Protein AF-A0A6V8KQF5-F1 (afdb_monomer_lite)

Radius of gyration: 14.36 Å; chains: 1; bounding box: 33×30×40 Å

InterPro domains:
  IPR027417 P-loop containing nucleoside triphosphate hydrolase [SSF52540] (6-72)
  IPR029493 ATP-dependent RecD2 DNA helicase-like, helix-hairpin-helix domain [PF14490] (2-56)

Secondary structure (DSSP, 8-state):
---S-HHHHHHHHH---HHHHHHHHHHTT--TT-HHHHHHHHHHHHHHHHHTT-S-EEHHHHHHHHHHHHT--HHHHHHHHHHHHHTTSEEEEEEEPTTSTT-EEEEEEEPP-

Foldseek 3Di:
DQPDQQLVCCCPPVVDALVVSVVVCVVVPNDLLHLSNLLSLLQNLLVVCVVVVDQWDFPVVSLVSSCVVSVHDSVSSVVSVVVCCVVLQKPWDFDDDPVDVPDTTTTIHGDDD

Structure (mmCIF, N/CA/C/O backbone):
data_AF-A0A6V8KQF5-F1
#
_entry.id   AF-A0A6V8KQF5-F1
#
loop_
_atom_site.group_PDB
_atom_site.id
_atom_site.type_symbol
_atom_site.label_atom_id
_atom_site.label_alt_id
_atom_site.label_comp_id
_atom_site.label_asym_id
_atom_site.label_entity_id
_atom_site.label_seq_id
_atom_site.pdbx_PDB_ins_code
_atom_site.Cartn_x
_atom_site.Cartn_y
_atom_site.Cartn_z
_atom_site.occupancy
_atom_site.B_iso_or_equiv
_atom_site.auth_seq_id
_atom_site.auth_comp_id
_atom_site.auth_asym_id
_atom_site.auth_atom_id
_atom_site.pdbx_PDB_model_num
ATOM 1 N N . MET A 1 1 ? -17.220 20.086 3.593 1.00 40.09 1 MET A N 1
ATOM 2 C CA . MET A 1 1 ? -17.477 18.730 3.067 1.00 40.09 1 MET A CA 1
ATOM 3 C C . MET A 1 1 ? -16.205 17.924 3.337 1.00 40.09 1 MET A C 1
ATOM 5 O O . MET A 1 1 ? -15.285 18.007 2.550 1.00 40.09 1 MET A O 1
ATOM 9 N N . VAL A 1 2 ? -16.054 17.334 4.533 1.00 40.38 2 VAL A N 1
ATOM 10 C CA . VAL A 1 2 ? -14.748 16.854 5.071 1.00 40.38 2 VAL A CA 1
ATOM 11 C C . VAL A 1 2 ? -14.913 15.479 5.748 1.00 40.38 2 VAL A C 1
ATOM 13 O O . VAL A 1 2 ? -14.432 15.252 6.849 1.00 40.38 2 VAL A O 1
ATOM 16 N N . ARG A 1 3 ? -15.743 14.590 5.184 1.00 47.38 3 ARG A N 1
ATOM 17 C CA . ARG A 1 3 ? -16.246 13.411 5.924 1.00 47.38 3 ARG A CA 1
ATOM 18 C C . ARG A 1 3 ? -15.998 12.037 5.306 1.00 47.38 3 ARG A C 1
ATOM 20 O O . ARG A 1 3 ? -16.321 11.064 5.971 1.00 47.38 3 ARG A O 1
ATOM 27 N N . ASN A 1 4 ? -15.419 11.926 4.112 1.00 54.94 4 ASN A N 1
ATOM 28 C CA . ASN A 1 4 ? -15.401 10.631 3.418 1.00 54.94 4 ASN A CA 1
ATOM 29 C C . ASN A 1 4 ? -14.047 9.912 3.383 1.00 54.94 4 ASN A C 1
ATOM 31 O O . ASN A 1 4 ? -14.020 8.754 2.983 1.00 54.94 4 ASN A O 1
ATOM 35 N N . GLU A 1 5 ? -12.950 10.532 3.830 1.00 63.12 5 GLU A N 1
ATOM 36 C CA . GLU A 1 5 ? -11.614 9.929 3.701 1.00 63.12 5 GLU A CA 1
ATOM 37 C C . GLU A 1 5 ? -10.752 10.166 4.960 1.00 63.12 5 GLU A C 1
ATOM 39 O O . GLU A 1 5 ? -9.901 11.056 4.980 1.00 63.12 5 GLU A O 1
ATOM 44 N N . PRO A 1 6 ? -10.969 9.400 6.046 1.00 66.56 6 PRO A N 1
ATOM 45 C CA . PRO A 1 6 ? -10.275 9.599 7.324 1.00 66.56 6 PRO A CA 1
ATOM 46 C C . PRO A 1 6 ? -8.748 9.471 7.212 1.00 66.56 6 PRO A C 1
ATOM 48 O O . PRO A 1 6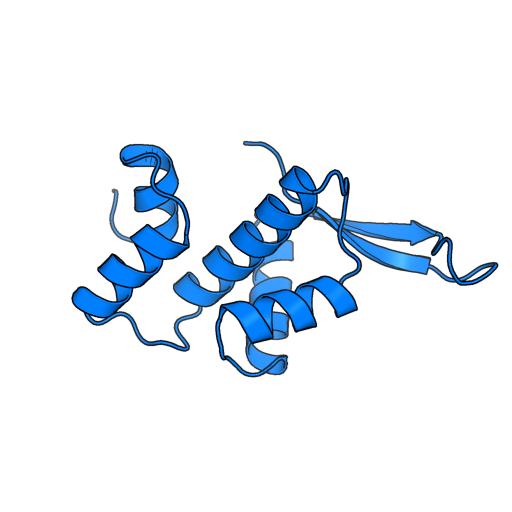 ? -8.026 10.192 7.894 1.00 66.56 6 PRO A O 1
ATOM 51 N N . TYR A 1 7 ? -8.256 8.617 6.311 1.00 69.31 7 TYR A N 1
ATOM 52 C CA . TYR A 1 7 ? -6.824 8.438 6.058 1.00 69.31 7 TYR A CA 1
ATOM 53 C C . TYR A 1 7 ? -6.188 9.630 5.328 1.00 69.31 7 TYR A C 1
ATOM 55 O O . TYR A 1 7 ? -5.127 10.101 5.731 1.00 69.31 7 TYR A O 1
ATOM 63 N N . ARG A 1 8 ? -6.863 10.173 4.306 1.00 67.31 8 ARG A N 1
ATOM 64 C CA . ARG A 1 8 ? -6.447 11.412 3.625 1.00 67.31 8 ARG A CA 1
ATOM 65 C C . ARG A 1 8 ? -6.454 12.593 4.576 1.00 67.31 8 ARG A C 1
ATOM 67 O O . ARG A 1 8 ? -5.498 13.354 4.620 1.00 67.31 8 ARG A O 1
ATOM 74 N N . LEU A 1 9 ? -7.497 12.700 5.396 1.00 65.06 9 LEU A N 1
ATOM 75 C CA . LEU A 1 9 ? -7.602 13.767 6.381 1.00 65.06 9 LEU A CA 1
ATOM 76 C C . LEU A 1 9 ? -6.473 13.709 7.417 1.00 65.06 9 LEU A C 1
ATOM 78 O O . LEU A 1 9 ? -5.916 14.741 7.777 1.00 65.06 9 LEU A O 1
ATOM 82 N N . ALA A 1 10 ? -6.133 12.510 7.889 1.00 65.38 10 ALA A N 1
ATOM 83 C CA . ALA A 1 10 ? -5.042 12.307 8.832 1.00 65.38 10 ALA A CA 1
ATOM 84 C C . ALA A 1 10 ? -3.689 12.757 8.247 1.00 65.38 10 ALA A C 1
ATOM 86 O O . ALA A 1 10 ? -2.927 13.445 8.930 1.00 65.38 10 ALA A O 1
ATOM 87 N N . SER A 1 11 ? -3.433 12.442 6.975 1.00 63.16 11 SER A N 1
ATOM 88 C CA . SER A 1 11 ? -2.238 12.898 6.261 1.00 63.16 11 SER A CA 1
ATOM 89 C C . SER A 1 11 ? -2.241 14.420 6.052 1.00 63.16 11 SER A C 1
ATOM 91 O O . SER A 1 11 ? -1.329 15.106 6.508 1.00 63.16 11 SER A O 1
ATOM 93 N N . ASP A 1 12 ? -3.295 14.964 5.437 1.00 61.03 12 ASP A N 1
ATOM 94 C CA . ASP A 1 12 ? -3.344 16.358 4.971 1.00 61.03 12 ASP A CA 1
ATOM 95 C C . ASP A 1 12 ? -3.488 17.374 6.119 1.00 61.03 12 ASP A C 1
ATOM 97 O O . ASP A 1 12 ? -2.957 18.482 6.046 1.00 61.03 12 ASP A O 1
ATOM 101 N N . VAL A 1 13 ? -4.221 17.029 7.185 1.00 56.88 13 VAL A N 1
ATOM 102 C CA . VAL A 1 13 ? -4.557 17.970 8.273 1.00 56.88 13 VAL A CA 1
ATOM 103 C C . VAL A 1 13 ? -3.617 17.834 9.464 1.00 56.88 13 VAL A C 1
ATOM 105 O O . VAL A 1 13 ? -3.312 18.828 10.124 1.00 56.88 13 VAL A O 1
ATOM 108 N N . TRP A 1 14 ? -3.185 16.614 9.780 1.00 54.94 14 TRP A N 1
ATOM 109 C CA . TRP A 1 14 ? -2.432 16.326 11.003 1.00 54.94 14 TRP A CA 1
ATOM 110 C C . TRP A 1 14 ? -0.979 15.924 10.743 1.00 54.94 14 TRP A C 1
ATOM 112 O O . TRP A 1 14 ? -0.219 15.810 11.703 1.00 54.94 14 TRP A O 1
ATOM 122 N N . GLY A 1 15 ? -0.575 15.736 9.479 1.00 62.69 15 GLY A N 1
ATOM 123 C CA . GLY A 1 15 ? 0.787 15.326 9.126 1.00 62.69 15 GLY A CA 1
ATOM 124 C C . GLY A 1 15 ? 1.181 13.982 9.741 1.00 62.69 15 GLY A C 1
ATOM 125 O O . GLY A 1 15 ? 2.363 13.713 9.943 1.00 62.69 15 GLY A O 1
ATOM 126 N N . ILE A 1 16 ? 0.196 13.157 10.109 1.00 69.81 16 ILE A N 1
ATOM 127 C CA . ILE A 1 16 ? 0.435 11.855 10.723 1.00 69.81 16 ILE A CA 1
ATOM 128 C C . ILE A 1 16 ? 0.437 10.775 9.646 1.00 69.81 16 ILE A C 1
ATOM 130 O O . ILE A 1 16 ? -0.500 10.649 8.860 1.00 69.81 16 ILE A O 1
ATOM 134 N N . GLY A 1 17 ? 1.503 9.976 9.636 1.00 74.62 17 GLY A N 1
ATOM 135 C CA . GLY A 1 17 ? 1.647 8.858 8.710 1.00 74.62 17 GLY A CA 1
ATOM 136 C C . GLY A 1 17 ? 0.571 7.785 8.900 1.00 74.62 17 GLY A C 1
ATOM 137 O O . GLY A 1 17 ? -0.104 7.713 9.934 1.00 74.62 17 GLY A O 1
ATOM 138 N N . PHE A 1 18 ? 0.458 6.907 7.903 1.00 83.56 18 PHE A N 1
ATOM 139 C CA . PHE A 1 18 ? -0.543 5.839 7.835 1.00 83.56 18 PHE A CA 1
ATOM 140 C C . PHE A 1 18 ? -0.683 5.040 9.131 1.00 83.56 18 PHE A C 1
ATOM 142 O O . PHE A 1 18 ? -1.799 4.834 9.579 1.00 83.56 18 PHE A O 1
ATOM 149 N N . LYS A 1 19 ? 0.417 4.644 9.784 1.00 82.56 19 LYS A N 1
ATOM 150 C CA . LYS A 1 19 ? 0.378 3.850 11.030 1.00 82.56 19 LYS A CA 1
ATOM 151 C C . LYS A 1 19 ? -0.427 4.529 12.146 1.00 82.56 19 LYS A C 1
ATOM 153 O O . LYS A 1 19 ? -1.229 3.888 12.830 1.00 82.56 19 LYS A O 1
ATOM 158 N N . THR A 1 20 ? -0.251 5.837 12.314 1.00 82.94 20 THR A N 1
ATOM 159 C CA . THR A 1 20 ? -0.995 6.618 13.309 1.00 82.94 20 THR A CA 1
ATOM 160 C C . THR A 1 20 ? -2.448 6.796 12.876 1.00 82.94 20 THR A C 1
ATOM 162 O O . THR A 1 20 ? -3.353 6.621 13.690 1.00 82.94 20 THR A O 1
ATOM 165 N N . ALA A 1 21 ? -2.685 7.086 11.591 1.00 83.25 21 ALA A N 1
ATOM 166 C CA . ALA A 1 21 ? -4.031 7.181 11.030 1.00 83.25 21 ALA A CA 1
ATOM 167 C C . ALA A 1 21 ? -4.809 5.861 11.175 1.00 83.25 21 ALA A C 1
ATOM 169 O O . ALA A 1 21 ? -5.972 5.884 11.566 1.00 83.25 21 ALA A O 1
ATOM 170 N N . ASP A 1 22 ? -4.158 4.720 10.940 1.00 85.00 22 ASP A N 1
ATOM 171 C CA . ASP A 1 22 ? -4.735 3.379 11.049 1.00 85.00 22 ASP A CA 1
ATOM 172 C C . ASP A 1 22 ? -5.096 3.044 12.495 1.00 85.00 22 ASP A C 1
ATOM 174 O O . ASP A 1 22 ? -6.179 2.533 12.763 1.00 85.00 22 ASP A O 1
ATOM 178 N N . THR A 1 23 ? -4.245 3.426 13.449 1.00 84.81 23 THR A N 1
ATOM 179 C CA . THR A 1 23 ? -4.544 3.271 14.881 1.00 84.81 23 THR A CA 1
ATOM 180 C C . THR A 1 23 ? -5.815 4.037 15.269 1.00 84.81 23 THR A C 1
ATOM 182 O O . THR A 1 23 ? -6.678 3.513 15.973 1.00 84.81 23 THR A O 1
ATOM 185 N N . ILE A 1 24 ? -5.964 5.274 14.782 1.00 82.62 24 ILE A N 1
ATOM 186 C CA . ILE A 1 24 ? -7.152 6.100 15.039 1.00 82.62 24 ILE A CA 1
ATOM 187 C C . ILE A 1 24 ? -8.375 5.521 14.320 1.00 82.62 24 ILE A C 1
ATOM 189 O O . ILE A 1 24 ? -9.440 5.421 14.922 1.00 82.62 24 ILE A O 1
ATOM 193 N N . ALA A 1 25 ? -8.220 5.103 13.062 1.00 83.06 25 ALA A N 1
ATOM 194 C CA . ALA A 1 25 ? -9.258 4.478 12.249 1.00 83.06 25 ALA A CA 1
ATOM 195 C C . ALA A 1 25 ? -9.837 3.225 12.923 1.00 83.06 25 ALA A C 1
ATOM 197 O O . ALA A 1 25 ? -11.056 3.090 13.046 1.00 83.06 25 ALA A O 1
ATOM 198 N N . GLN A 1 26 ? -8.972 2.348 13.431 1.00 83.19 26 GLN A N 1
ATOM 199 C CA . GLN A 1 26 ? -9.379 1.171 14.194 1.00 83.19 26 GLN A CA 1
ATOM 200 C C . GLN A 1 26 ? -10.107 1.564 15.488 1.00 83.19 26 GLN A C 1
ATOM 202 O O . GLN A 1 26 ? -11.156 1.001 15.798 1.00 83.19 26 GLN A O 1
ATOM 207 N N . ALA A 1 27 ? -9.612 2.575 16.213 1.00 83.31 27 ALA A N 1
ATOM 208 C CA . ALA A 1 27 ? -10.239 3.056 17.447 1.00 83.31 27 ALA A CA 1
ATOM 209 C C . ALA A 1 27 ? -11.644 3.650 17.227 1.00 83.31 27 ALA A C 1
ATOM 211 O O . ALA A 1 27 ? -12.484 3.579 18.124 1.00 83.31 27 ALA A O 1
ATOM 212 N N . VAL A 1 28 ? -11.921 4.206 16.042 1.00 83.50 28 VAL A N 1
ATOM 213 C CA . VAL A 1 28 ? -13.255 4.709 15.664 1.00 83.50 28 VAL A CA 1
ATOM 214 C C . VAL A 1 28 ? -14.134 3.656 14.974 1.00 83.50 28 VAL A C 1
ATOM 216 O O . VAL A 1 28 ? -15.254 3.970 14.575 1.00 83.50 28 VAL A O 1
ATOM 219 N N . GLY A 1 29 ? -13.664 2.408 14.863 1.00 83.88 29 GLY A N 1
ATOM 220 C CA . GLY A 1 29 ? -14.441 1.270 14.366 1.00 83.88 29 GLY A CA 1
ATOM 221 C C . GLY A 1 29 ? -14.412 1.064 12.850 1.00 83.88 29 GLY A C 1
ATOM 222 O O . GLY A 1 29 ? -15.330 0.446 12.313 1.00 83.88 29 GLY A O 1
ATOM 223 N N . ILE A 1 30 ? -13.396 1.572 12.141 1.00 84.25 30 ILE A N 1
ATOM 224 C CA . ILE A 1 30 ? -13.231 1.293 10.707 1.00 84.25 30 ILE A CA 1
ATOM 225 C C . ILE A 1 30 ? -12.868 -0.190 10.512 1.00 84.25 30 ILE A C 1
ATOM 227 O O . ILE A 1 30 ? -11.931 -0.671 11.156 1.00 84.25 30 ILE A O 1
ATOM 231 N N . PRO A 1 31 ? -13.580 -0.922 9.631 1.00 86.94 31 PRO A N 1
ATOM 232 C CA . PRO A 1 31 ? -13.280 -2.321 9.351 1.00 86.94 31 PRO A CA 1
ATOM 233 C C . PRO A 1 31 ? -11.862 -2.516 8.819 1.00 86.94 31 PRO A C 1
ATOM 235 O O . PRO A 1 31 ? -11.358 -1.721 8.024 1.00 86.94 31 PRO A O 1
ATOM 238 N N . HIS A 1 32 ? -11.236 -3.619 9.218 1.00 84.12 32 HIS A N 1
ATOM 239 C CA . HIS A 1 32 ? -9.877 -3.965 8.807 1.00 84.12 32 HIS A CA 1
ATOM 240 C C . HIS A 1 32 ? -9.741 -4.177 7.287 1.00 84.12 32 HIS A C 1
ATOM 242 O O . HIS A 1 32 ? -8.703 -3.882 6.695 1.00 84.12 32 HIS A O 1
ATOM 248 N N . ASP A 1 33 ? -10.803 -4.669 6.658 1.00 86.12 33 ASP A N 1
ATOM 249 C CA . ASP A 1 33 ? -10.953 -4.906 5.223 1.00 86.12 33 ASP A CA 1
ATOM 250 C C . ASP A 1 33 ? -11.593 -3.717 4.485 1.00 86.12 33 ASP A C 1
ATOM 252 O O . ASP A 1 33 ? -11.955 -3.832 3.314 1.00 86.12 33 ASP A O 1
ATOM 256 N N . SER A 1 34 ? -11.723 -2.559 5.148 1.00 88.19 34 SER A N 1
ATOM 257 C CA . SER A 1 34 ? -12.288 -1.359 4.537 1.00 88.19 34 SER A CA 1
ATOM 258 C C . SER A 1 34 ? -11.477 -0.944 3.300 1.00 88.19 34 SER A C 1
ATOM 260 O O . SER A 1 34 ? -10.263 -0.733 3.412 1.00 88.19 34 SER A O 1
ATOM 262 N N . PRO A 1 35 ? -12.123 -0.716 2.140 1.00 85.81 35 PRO A N 1
ATOM 263 C CA . PRO A 1 35 ? -11.440 -0.243 0.937 1.00 85.81 35 PRO A CA 1
ATOM 264 C C . PRO A 1 35 ? -10.644 1.044 1.177 1.00 85.81 35 PRO A C 1
ATOM 266 O O . PRO A 1 35 ? -9.545 1.208 0.663 1.00 85.81 35 PRO A O 1
ATOM 269 N N . GLN A 1 36 ? -11.149 1.942 2.027 1.00 84.00 36 GLN A N 1
ATOM 270 C CA . GLN A 1 36 ? -10.477 3.202 2.367 1.00 84.00 36 GLN A CA 1
ATOM 271 C C . GLN A 1 36 ? -9.141 2.968 3.084 1.00 84.00 36 GLN A C 1
ATOM 273 O O . GLN A 1 36 ? -8.160 3.652 2.796 1.00 84.00 36 GLN A O 1
ATOM 278 N N . ARG A 1 37 ? -9.096 1.979 3.986 1.00 88.00 37 ARG A N 1
ATOM 279 C CA . ARG A 1 37 ? -7.872 1.565 4.680 1.00 88.00 37 ARG A CA 1
ATOM 280 C C . ARG A 1 37 ? -6.869 0.980 3.704 1.00 88.00 37 ARG A C 1
ATOM 282 O O . ARG A 1 37 ? -5.691 1.316 3.751 1.00 88.00 37 ARG A O 1
ATOM 289 N N . VAL A 1 38 ? -7.345 0.125 2.806 1.00 90.19 38 VAL A N 1
ATOM 290 C CA . VAL A 1 38 ? -6.487 -0.581 1.853 1.00 90.19 38 VAL A CA 1
ATOM 291 C C . VAL A 1 38 ? -5.878 0.387 0.853 1.00 90.19 38 VAL A C 1
ATOM 293 O O . VAL A 1 38 ? -4.677 0.339 0.610 1.00 90.19 38 VAL A O 1
ATOM 296 N N . ARG A 1 39 ? -6.676 1.328 0.343 1.00 87.00 39 ARG A N 1
ATOM 297 C CA . ARG A 1 39 ? -6.198 2.398 -0.537 1.00 87.00 39 ARG A CA 1
ATOM 298 C C . ARG A 1 39 ? -5.109 3.241 0.138 1.00 87.00 39 ARG A C 1
ATOM 300 O O . ARG A 1 39 ? -4.053 3.462 -0.450 1.00 87.00 39 ARG A O 1
ATOM 307 N N . ALA A 1 40 ? -5.327 3.635 1.392 1.00 85.50 40 ALA A N 1
ATOM 308 C CA . ALA A 1 40 ? -4.333 4.370 2.170 1.00 85.50 40 ALA A CA 1
ATOM 309 C C . ALA A 1 40 ? -3.066 3.547 2.453 1.00 85.50 40 ALA A C 1
ATOM 311 O O . ALA A 1 40 ? -1.964 4.088 2.426 1.00 85.50 40 ALA A O 1
ATOM 312 N N . GLY A 1 41 ? -3.207 2.238 2.673 1.00 88.69 41 GLY A N 1
ATOM 313 C CA . GLY A 1 41 ? -2.077 1.325 2.827 1.00 88.69 41 GLY A CA 1
ATOM 314 C C . GLY A 1 41 ? -1.243 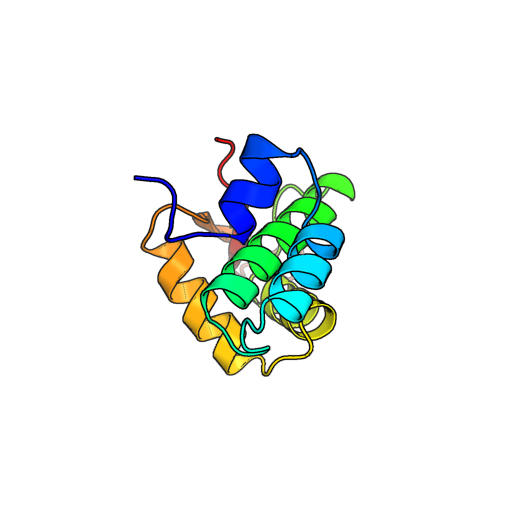1.201 1.558 1.00 88.69 41 GLY A C 1
ATOM 315 O O . GLY A 1 41 ? -0.028 1.294 1.632 1.00 88.69 41 GLY A O 1
ATOM 316 N N . ILE A 1 42 ? -1.878 1.085 0.387 1.00 88.69 42 ILE A N 1
ATOM 317 C CA . ILE A 1 42 ? -1.186 1.052 -0.913 1.00 88.69 42 ILE A CA 1
ATOM 318 C C . ILE A 1 42 ? -0.352 2.326 -1.115 1.00 88.69 42 ILE A C 1
ATOM 320 O O . ILE A 1 42 ? 0.820 2.259 -1.485 1.00 88.69 42 ILE A O 1
ATOM 324 N N . GLN A 1 43 ? -0.937 3.494 -0.838 1.00 85.56 43 GLN A N 1
ATOM 325 C CA . GLN A 1 43 ? -0.225 4.773 -0.916 1.00 85.56 43 GLN A CA 1
ATOM 326 C C . GLN A 1 43 ? 0.914 4.856 0.108 1.00 85.56 43 GLN A C 1
ATOM 328 O O . GLN A 1 43 ? 1.990 5.364 -0.199 1.00 85.56 43 GLN A O 1
ATOM 333 N N . TYR A 1 44 ? 0.716 4.329 1.314 1.00 87.19 44 TYR A N 1
ATOM 334 C CA . TYR A 1 44 ? 1.772 4.249 2.315 1.00 87.19 44 TYR A CA 1
ATOM 335 C C . TYR A 1 44 ? 2.933 3.357 1.866 1.00 87.19 44 TYR A C 1
ATOM 337 O O . TYR A 1 44 ? 4.077 3.783 1.952 1.00 87.19 44 TYR A O 1
ATOM 345 N N . THR A 1 45 ? 2.657 2.174 1.317 1.00 89.00 45 THR A N 1
ATOM 346 C CA . THR A 1 45 ? 3.682 1.264 0.787 1.00 89.00 45 THR A CA 1
ATOM 347 C C . THR A 1 45 ? 4.500 1.918 -0.325 1.00 89.00 45 THR A C 1
ATOM 349 O O . THR A 1 45 ? 5.725 1.829 -0.331 1.00 89.00 45 THR A O 1
ATOM 352 N N . LEU A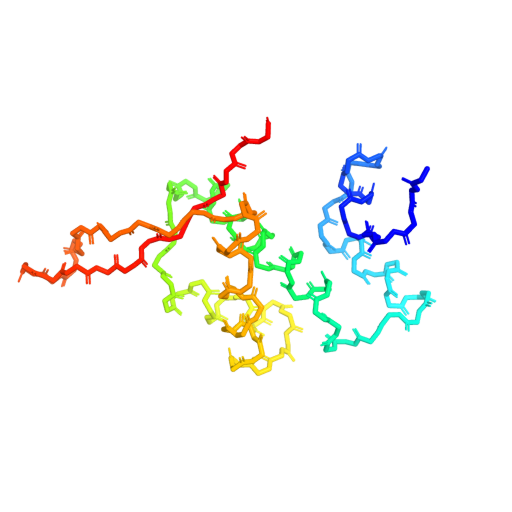 1 46 ? 3.844 2.636 -1.243 1.00 85.25 46 LEU A N 1
ATOM 353 C CA . LEU A 1 46 ? 4.535 3.409 -2.279 1.00 85.25 46 LEU A CA 1
ATOM 354 C C . LEU A 1 46 ? 5.383 4.542 -1.687 1.00 85.25 46 LEU A C 1
ATOM 356 O O . LEU A 1 46 ? 6.475 4.806 -2.187 1.00 85.25 46 LEU A O 1
ATOM 360 N N . SER A 1 47 ? 4.895 5.196 -0.630 1.00 83.44 47 SER A N 1
ATOM 361 C CA . SER A 1 47 ? 5.631 6.252 0.072 1.00 83.44 47 SER A CA 1
ATOM 362 C C . SER A 1 47 ? 6.873 5.689 0.762 1.00 83.44 47 SER A C 1
ATOM 364 O O . SER A 1 47 ? 7.958 6.225 0.566 1.00 83.44 47 SER A O 1
ATOM 366 N N . GLU A 1 48 ? 6.754 4.567 1.483 1.00 84.81 48 GLU A N 1
ATOM 367 C CA . GLU A 1 48 ? 7.904 3.900 2.110 1.00 84.81 48 GLU A CA 1
ATOM 368 C C . GLU A 1 48 ? 8.922 3.444 1.059 1.00 84.81 48 GLU A C 1
ATOM 370 O O . GLU A 1 48 ? 10.128 3.583 1.258 1.00 84.81 48 GLU A O 1
ATOM 375 N N . ALA A 1 49 ? 8.474 2.937 -0.091 1.00 84.31 49 ALA A N 1
ATOM 376 C CA . ALA A 1 49 ? 9.383 2.588 -1.177 1.00 84.31 49 ALA A CA 1
ATOM 377 C C . ALA A 1 49 ? 10.115 3.817 -1.737 1.00 84.31 49 ALA A C 1
ATOM 379 O O . ALA A 1 49 ? 11.324 3.754 -1.970 1.00 84.31 49 ALA A O 1
ATOM 380 N N . ALA A 1 50 ? 9.416 4.943 -1.891 1.00 82.12 50 ALA A N 1
ATOM 381 C CA . ALA A 1 50 ? 10.020 6.207 -2.300 1.00 82.12 50 ALA A CA 1
ATOM 382 C C . ALA A 1 50 ? 11.045 6.722 -1.280 1.00 82.12 50 ALA A C 1
ATOM 384 O O . ALA A 1 50 ? 12.133 7.148 -1.672 1.00 82.12 50 ALA A O 1
ATOM 385 N N . GLU A 1 51 ? 10.756 6.612 0.020 1.00 81.31 51 GLU A N 1
ATOM 386 C CA . GLU A 1 51 ? 11.702 6.934 1.097 1.00 81.31 51 GLU A CA 1
ATOM 387 C C . GLU A 1 51 ? 12.941 6.022 1.082 1.00 81.31 51 GLU A C 1
ATOM 389 O O . GLU A 1 51 ? 14.045 6.478 1.376 1.00 81.31 51 GLU A O 1
ATOM 394 N N . ASN A 1 52 ? 12.793 4.764 0.655 1.00 81.62 52 ASN A N 1
ATOM 395 C CA . ASN A 1 52 ? 13.906 3.835 0.419 1.00 81.62 52 ASN A CA 1
ATOM 396 C C . ASN A 1 52 ? 14.669 4.099 -0.899 1.00 81.62 52 ASN A C 1
ATOM 398 O O . ASN A 1 52 ? 15.596 3.363 -1.242 1.00 81.62 52 ASN A O 1
ATOM 402 N N . GLY A 1 53 ? 14.319 5.158 -1.637 1.00 79.94 53 GLY A N 1
ATOM 403 C CA . GLY A 1 53 ? 14.985 5.568 -2.874 1.00 79.94 53 GLY A CA 1
ATOM 404 C C . GLY A 1 53 ? 14.435 4.913 -4.144 1.00 79.94 53 GLY A C 1
ATOM 405 O O . GLY A 1 53 ? 15.049 5.041 -5.206 1.00 79.94 53 GLY A O 1
ATOM 406 N N . HIS A 1 54 ? 13.294 4.223 -4.076 1.00 81.31 54 HIS A N 1
ATOM 407 C CA . HIS A 1 54 ? 12.643 3.646 -5.251 1.00 81.31 54 HIS A CA 1
ATOM 408 C C . HIS A 1 54 ? 11.745 4.675 -5.949 1.00 81.31 54 HIS A C 1
ATOM 410 O O . HIS A 1 54 ? 10.814 5.208 -5.360 1.00 81.31 54 HIS A O 1
ATOM 416 N N . CYS A 1 55 ? 11.962 4.927 -7.243 1.00 77.75 55 CYS A N 1
ATOM 417 C CA . CYS A 1 55 ? 11.068 5.802 -8.017 1.00 77.75 55 CYS A CA 1
ATOM 418 C C . CYS A 1 55 ? 9.716 5.150 -8.347 1.00 77.75 55 CYS A C 1
ATOM 420 O O . CYS A 1 55 ? 8.763 5.847 -8.681 1.00 77.75 55 CYS A O 1
ATOM 422 N N . TYR A 1 56 ? 9.647 3.821 -8.302 1.00 79.81 56 TYR A N 1
ATOM 423 C CA . TYR A 1 56 ? 8.442 3.038 -8.538 1.00 79.81 56 TYR A CA 1
ATOM 424 C C . TYR A 1 56 ? 8.557 1.683 -7.839 1.00 79.81 56 TYR A C 1
ATOM 426 O O . TYR A 1 56 ? 9.665 1.204 -7.586 1.00 79.81 56 TYR A O 1
ATOM 434 N N . LEU A 1 57 ? 7.417 1.034 -7.610 1.00 83.62 57 LEU A N 1
ATOM 435 C CA . LEU A 1 57 ? 7.363 -0.381 -7.262 1.00 83.62 57 LEU A CA 1
ATOM 436 C C . LEU A 1 57 ? 6.715 -1.178 -8.393 1.00 83.62 57 LEU A C 1
ATOM 438 O O . LEU A 1 57 ? 5.693 -0.752 -8.932 1.00 83.62 57 LEU A O 1
ATOM 442 N N . PRO A 1 58 ? 7.258 -2.349 -8.757 1.00 87.94 58 PRO A N 1
ATOM 443 C CA . PRO A 1 58 ? 6.518 -3.305 -9.563 1.00 87.94 58 PRO A CA 1
ATOM 444 C C . PRO A 1 58 ? 5.193 -3.671 -8.886 1.00 87.94 58 PRO A C 1
ATOM 446 O O . PRO A 1 58 ? 5.182 -3.949 -7.689 1.00 87.94 58 PRO A O 1
ATOM 449 N N . GLU A 1 59 ? 4.099 -3.738 -9.643 1.00 87.56 59 GLU A N 1
ATOM 450 C CA . GLU A 1 59 ? 2.777 -4.139 -9.145 1.00 87.56 59 GLU A CA 1
ATOM 451 C C . GLU A 1 59 ? 2.806 -5.407 -8.272 1.00 87.56 59 GLU A C 1
ATOM 453 O O . GLU A 1 59 ? 2.263 -5.356 -7.171 1.00 87.56 59 GLU A O 1
ATOM 458 N N . PRO A 1 60 ? 3.450 -6.529 -8.666 1.00 87.06 60 PRO A N 1
ATOM 459 C CA . PRO A 1 60 ? 3.474 -7.713 -7.810 1.00 87.06 60 PRO A CA 1
ATOM 460 C C . PRO A 1 60 ? 4.167 -7.466 -6.465 1.00 87.06 60 PRO A C 1
ATOM 462 O O . PRO A 1 60 ? 3.713 -8.007 -5.462 1.00 87.06 60 PRO A O 1
ATOM 465 N N . ASN A 1 61 ? 5.212 -6.634 -6.425 1.00 88.88 61 ASN A N 1
ATOM 466 C CA . ASN A 1 61 ? 5.896 -6.286 -5.179 1.00 88.88 61 ASN A CA 1
ATOM 467 C C . ASN A 1 61 ? 4.997 -5.401 -4.316 1.00 88.88 61 ASN A C 1
ATOM 469 O O . ASN A 1 61 ? 4.773 -5.711 -3.155 1.00 88.88 61 ASN A O 1
ATOM 473 N N . LEU A 1 62 ? 4.396 -4.366 -4.914 1.00 89.38 62 LEU A N 1
ATO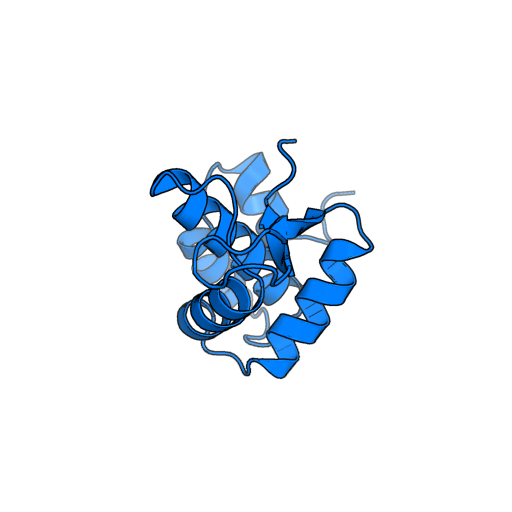M 474 C CA . LEU A 1 62 ? 3.452 -3.487 -4.229 1.00 89.38 62 LEU A CA 1
ATOM 475 C C . LEU A 1 62 ? 2.298 -4.272 -3.599 1.00 89.38 62 LEU A C 1
ATOM 477 O O . LEU A 1 62 ? 1.925 -4.003 -2.463 1.00 89.38 62 LEU A O 1
ATOM 481 N N . LEU A 1 63 ? 1.723 -5.230 -4.330 1.00 91.38 63 LEU A N 1
ATOM 482 C CA . LEU A 1 63 ? 0.622 -6.047 -3.827 1.00 91.38 63 LEU A CA 1
ATOM 483 C C . LEU A 1 63 ? 1.044 -6.886 -2.618 1.00 91.38 63 LEU A C 1
ATOM 485 O O . LEU A 1 63 ? 0.283 -6.962 -1.656 1.00 91.38 63 LEU A O 1
ATOM 489 N N . VAL A 1 64 ? 2.228 -7.503 -2.666 1.00 92.62 64 VAL A N 1
ATOM 490 C CA . VAL A 1 64 ? 2.770 -8.303 -1.557 1.00 92.62 64 VAL A CA 1
ATOM 491 C C . VAL A 1 64 ? 3.049 -7.415 -0.350 1.00 92.62 64 VAL A C 1
ATOM 493 O O . VAL A 1 64 ? 2.465 -7.648 0.706 1.00 92.62 64 VAL A O 1
ATOM 496 N N . ASP A 1 65 ? 3.829 -6.352 -0.528 1.00 91.06 65 ASP A N 1
ATOM 497 C CA . ASP A 1 65 ? 4.232 -5.451 0.552 1.00 91.06 65 ASP A CA 1
ATOM 498 C C . ASP A 1 65 ? 3.005 -4.795 1.214 1.00 91.06 65 ASP A C 1
ATOM 500 O O . ASP A 1 65 ? 2.887 -4.742 2.440 1.00 91.06 65 ASP A O 1
ATOM 504 N N . ALA A 1 66 ? 2.034 -4.338 0.414 1.00 91.12 66 ALA A N 1
ATOM 505 C CA . ALA A 1 66 ? 0.803 -3.749 0.931 1.00 91.12 66 ALA A CA 1
ATOM 506 C C . ALA A 1 66 ? -0.068 -4.785 1.654 1.00 91.12 66 ALA A C 1
ATOM 508 O O . ALA A 1 66 ? -0.621 -4.472 2.707 1.00 91.12 66 ALA A O 1
ATOM 509 N N . ALA A 1 67 ? -0.187 -6.014 1.137 1.00 92.88 67 ALA A N 1
ATOM 510 C CA . ALA A 1 67 ? -0.926 -7.086 1.805 1.00 92.88 67 ALA A CA 1
ATOM 511 C C . ALA A 1 67 ? -0.301 -7.457 3.158 1.00 92.88 67 ALA A C 1
ATOM 513 O O . ALA A 1 67 ? -1.037 -7.677 4.121 1.00 92.88 67 ALA A O 1
ATOM 514 N N . GLU A 1 68 ? 1.031 -7.473 3.252 1.00 91.44 68 GLU A N 1
ATOM 515 C CA . GLU A 1 68 ? 1.761 -7.731 4.496 1.00 91.44 68 GLU A CA 1
ATOM 516 C C . GLU A 1 68 ? 1.580 -6.601 5.517 1.00 91.44 68 GLU A C 1
ATOM 518 O O . GLU A 1 68 ? 1.232 -6.871 6.668 1.00 91.44 68 GLU A O 1
ATOM 523 N N . ILE A 1 69 ? 1.734 -5.338 5.102 1.00 88.75 69 ILE A N 1
ATOM 524 C CA . ILE A 1 69 ? 1.534 -4.166 5.973 1.00 88.75 69 ILE A CA 1
ATOM 525 C C . ILE A 1 69 ? 0.088 -4.093 6.476 1.00 88.75 69 ILE A C 1
ATOM 527 O O . ILE A 1 69 ? -0.163 -3.778 7.642 1.00 88.75 69 ILE A O 1
ATOM 531 N N . LEU A 1 70 ? -0.873 -4.369 5.594 1.00 88.81 70 LEU A N 1
ATOM 532 C CA . LEU A 1 70 ? -2.294 -4.273 5.901 1.00 88.81 70 LEU A CA 1
ATOM 533 C C . LEU A 1 70 ? -2.850 -5.517 6.589 1.00 88.81 70 LEU A C 1
ATOM 535 O O . LEU A 1 70 ? -3.912 -5.407 7.195 1.00 88.81 70 LEU A O 1
ATOM 539 N N . GLY A 1 71 ? -2.194 -6.673 6.481 1.00 91.00 71 GLY A N 1
ATOM 540 C CA . GLY A 1 71 ? -2.696 -7.958 6.973 1.00 91.00 71 GLY A CA 1
ATOM 541 C C . GLY A 1 71 ? -3.948 -8.459 6.241 1.00 91.00 71 GLY A C 1
ATOM 542 O O . GLY A 1 71 ? -4.791 -9.113 6.855 1.00 91.00 71 GLY A O 1
ATOM 543 N N . VAL A 1 72 ? -4.126 -8.115 4.962 1.00 92.75 72 VAL A N 1
ATOM 544 C CA . VAL A 1 72 ? -5.329 -8.445 4.166 1.00 92.75 72 VAL A CA 1
ATOM 545 C C . VAL A 1 72 ? -4.992 -9.339 2.966 1.00 92.75 72 VAL A C 1
ATOM 547 O O . VAL A 1 72 ? -3.840 -9.382 2.537 1.00 92.75 72 VAL A O 1
ATOM 550 N N . PRO A 1 73 ? -5.975 -10.048 2.380 1.00 92.44 73 PRO A N 1
ATOM 551 C CA . PRO A 1 73 ? -5.738 -10.864 1.193 1.00 92.44 73 PRO A CA 1
ATOM 552 C C . PRO A 1 73 ? -5.279 -10.035 -0.014 1.00 92.44 73 PRO A C 1
ATOM 554 O O . PRO A 1 73 ? -5.828 -8.966 -0.286 1.00 92.44 73 PRO A O 1
ATOM 557 N N . LEU A 1 74 ? -4.349 -10.589 -0.798 1.00 90.50 74 LEU A N 1
ATOM 558 C CA . LEU A 1 74 ? -3.835 -9.994 -2.041 1.00 90.50 74 LEU A CA 1
ATOM 559 C C . LEU A 1 74 ? -4.942 -9.586 -3.023 1.00 90.50 74 LEU A C 1
ATOM 561 O O . LEU A 1 74 ? -4.838 -8.542 -3.660 1.00 90.50 74 LEU A O 1
ATOM 565 N N . ASP A 1 75 ? -6.010 -10.379 -3.141 1.00 90.88 75 ASP A N 1
ATOM 566 C CA . ASP A 1 75 ? -7.130 -10.070 -4.039 1.00 90.88 75 ASP A CA 1
ATOM 567 C C . ASP A 1 75 ? -7.863 -8.783 -3.651 1.00 90.88 75 ASP A C 1
ATOM 569 O O . ASP A 1 75 ? -8.294 -8.028 -4.523 1.00 90.88 75 ASP A O 1
ATOM 573 N N . LEU A 1 76 ? -7.948 -8.491 -2.352 1.00 91.06 76 LEU A N 1
ATOM 574 C CA . LEU A 1 76 ? -8.569 -7.270 -1.853 1.00 91.06 76 LEU A CA 1
ATOM 575 C C . LEU A 1 76 ? -7.698 -6.052 -2.183 1.00 91.06 76 LEU A C 1
ATOM 577 O O . LEU A 1 76 ? -8.203 -5.044 -2.682 1.00 91.06 76 LEU A O 1
ATOM 581 N N . VAL A 1 77 ? -6.380 -6.176 -1.985 1.00 92.44 77 VAL A N 1
ATOM 582 C CA . VAL A 1 77 ? -5.406 -5.142 -2.372 1.00 92.44 77 VAL A CA 1
ATOM 583 C C . VAL A 1 77 ? -5.455 -4.894 -3.876 1.00 92.44 77 VAL A C 1
ATOM 585 O O . VAL A 1 77 ? -5.538 -3.746 -4.299 1.00 92.44 77 VAL A O 1
ATOM 588 N N . ARG A 1 78 ? -5.473 -5.955 -4.689 1.00 90.19 78 ARG A N 1
ATOM 589 C CA . ARG A 1 78 ? -5.544 -5.860 -6.153 1.00 90.19 78 ARG A CA 1
ATOM 590 C C . ARG A 1 78 ? -6.819 -5.167 -6.628 1.00 90.19 78 ARG A C 1
ATOM 592 O O . ARG A 1 78 ? -6.751 -4.327 -7.525 1.00 90.19 78 ARG A O 1
ATOM 599 N N . GLY A 1 79 ? -7.964 -5.491 -6.026 1.00 90.38 79 GLY A N 1
ATOM 600 C CA . GLY A 1 79 ? -9.227 -4.807 -6.309 1.00 90.38 79 GLY A CA 1
ATOM 601 C C . GLY A 1 79 ? -9.128 -3.308 -6.025 1.00 90.38 79 GLY A C 1
ATOM 602 O O . GLY A 1 79 ? -9.380 -2.493 -6.909 1.00 90.38 79 GLY A O 1
ATOM 603 N N . CYS A 1 80 ? -8.647 -2.943 -4.833 1.00 89.56 80 CYS A N 1
ATOM 604 C CA . CYS A 1 80 ? -8.487 -1.541 -4.441 1.00 89.56 80 CYS A CA 1
ATOM 605 C C . CYS A 1 80 ? -7.448 -0.794 -5.288 1.00 89.56 80 CYS A C 1
ATOM 607 O O . CYS A 1 80 ? -7.645 0.379 -5.590 1.00 89.56 80 CYS A O 1
ATOM 609 N N . LEU A 1 81 ? -6.356 -1.456 -5.681 1.00 87.44 81 LEU A N 1
ATOM 610 C CA . LEU A 1 81 ? -5.332 -0.889 -6.556 1.00 87.44 81 LEU A CA 1
ATOM 611 C C . LEU A 1 81 ? -5.908 -0.558 -7.936 1.00 87.44 81 LEU A C 1
ATOM 613 O O . LEU A 1 81 ? -5.643 0.516 -8.467 1.00 87.44 81 LEU A O 1
ATOM 617 N N . SER A 1 82 ? -6.716 -1.463 -8.492 1.00 85.38 82 SER A N 1
ATOM 618 C CA . SER A 1 82 ? -7.358 -1.270 -9.798 1.00 85.38 82 SER A CA 1
ATOM 619 C C . SER A 1 82 ? -8.308 -0.070 -9.786 1.00 85.38 82 SER A C 1
ATOM 621 O O . SER A 1 82 ? -8.349 0.698 -10.744 1.00 85.38 82 SER A O 1
ATOM 623 N N . GLU A 1 83 ? -9.042 0.123 -8.688 1.00 85.00 83 GLU A N 1
ATOM 624 C CA . GLU A 1 83 ? -9.894 1.299 -8.487 1.00 85.00 83 GLU A CA 1
ATOM 625 C C . GLU A 1 83 ? -9.068 2.584 -8.325 1.00 85.00 83 GLU A C 1
ATOM 627 O O . GLU A 1 83 ? -9.349 3.585 -8.979 1.00 85.00 83 GLU A O 1
ATOM 632 N N . LEU A 1 84 ? -8.005 2.546 -7.515 1.00 80.62 84 LEU A N 1
ATOM 633 C CA . LEU A 1 84 ? -7.087 3.673 -7.308 1.00 80.62 84 LEU A CA 1
ATOM 634 C C . LEU A 1 84 ? -6.422 4.143 -8.604 1.00 80.62 84 LEU A C 1
ATOM 636 O O . LEU A 1 84 ? -6.256 5.346 -8.805 1.00 80.62 84 LEU A O 1
ATOM 640 N N . ALA A 1 85 ? -6.053 3.204 -9.475 1.00 79.50 85 ALA A N 1
ATOM 641 C CA . ALA A 1 85 ? -5.480 3.502 -10.783 1.00 79.50 85 ALA A CA 1
ATOM 642 C C . ALA A 1 85 ? -6.487 4.201 -11.715 1.00 79.50 85 ALA A C 1
ATOM 644 O O . ALA A 1 85 ? -6.085 4.940 -12.610 1.00 79.50 85 ALA A O 1
ATOM 645 N N . GLY A 1 86 ? -7.792 3.991 -11.501 1.00 75.06 86 GLY A N 1
ATOM 646 C CA . GLY A 1 86 ? -8.864 4.680 -12.221 1.00 75.06 86 GLY A CA 1
ATOM 647 C C . GLY A 1 86 ? -9.226 6.059 -11.653 1.00 75.06 86 GLY A C 1
ATOM 648 O O . GLY A 1 86 ? -9.712 6.903 -12.400 1.00 75.06 86 GLY A O 1
ATOM 649 N N . GLU A 1 87 ? -8.986 6.301 -10.360 1.00 69.62 87 GLU A N 1
ATOM 650 C CA . GLU A 1 87 ? -9.361 7.529 -9.631 1.00 69.62 87 GLU A CA 1
ATOM 651 C C . GLU A 1 87 ? -8.223 8.581 -9.529 1.00 69.62 87 GLU A C 1
ATOM 653 O O . GLU A 1 87 ? -8.303 9.491 -8.710 1.00 69.62 87 GLU A O 1
ATOM 658 N N . GLU A 1 88 ? -7.158 8.476 -10.339 1.00 62.62 88 GLU A N 1
ATOM 659 C CA . GLU A 1 88 ? -5.964 9.363 -10.343 1.00 62.62 88 GLU A CA 1
ATOM 660 C C . GLU A 1 88 ? -5.078 9.304 -9.074 1.00 62.62 88 GLU A C 1
ATOM 662 O O . GLU A 1 88 ? -4.140 10.087 -8.928 1.00 62.62 88 GLU A O 1
ATOM 667 N N . GLY A 1 89 ? -5.309 8.352 -8.161 1.00 64.12 89 GLY A N 1
ATOM 668 C CA . GLY A 1 89 ? -4.539 8.228 -6.912 1.00 64.12 89 GLY A CA 1
ATOM 669 C C . GLY A 1 89 ? -3.174 7.540 -7.055 1.00 64.12 89 GLY A C 1
ATOM 670 O O . GLY A 1 89 ? -2.297 7.727 -6.209 1.00 64.12 89 GLY A O 1
ATOM 671 N N . VAL A 1 90 ? -2.991 6.740 -8.108 1.00 71.50 90 VAL A N 1
ATOM 672 C CA . VAL A 1 90 ? -1.733 6.068 -8.477 1.00 71.50 90 VAL A CA 1
ATOM 673 C C . VAL A 1 90 ? -1.621 6.006 -9.996 1.00 71.50 90 VAL A C 1
ATOM 675 O O . VAL A 1 90 ? -2.632 5.886 -10.687 1.00 71.50 90 VAL A O 1
ATOM 678 N N . VAL A 1 91 ? -0.398 6.049 -10.526 1.00 75.06 91 VAL A N 1
ATOM 679 C CA . VAL A 1 91 ? -0.167 5.862 -11.964 1.00 75.06 91 VAL A CA 1
ATOM 680 C C . VAL A 1 91 ? 0.522 4.529 -12.200 1.00 75.06 91 VAL A C 1
ATOM 682 O O . VAL A 1 91 ? 1.588 4.253 -11.650 1.00 75.06 91 VAL A O 1
ATOM 685 N N . CYS A 1 92 ? -0.100 3.716 -13.050 1.00 75.38 92 CYS A N 1
ATOM 686 C CA . CYS A 1 92 ? 0.459 2.472 -13.553 1.00 75.38 92 CYS A CA 1
ATOM 687 C C . CYS A 1 92 ? 1.107 2.736 -14.916 1.00 75.38 92 CYS A C 1
ATOM 689 O O . CYS A 1 92 ? 0.425 3.095 -15.878 1.00 75.38 92 CYS A O 1
ATOM 691 N N . HIS A 1 93 ? 2.419 2.541 -15.019 1.00 74.31 93 HIS A N 1
ATOM 692 C CA . HIS A 1 93 ? 3.153 2.622 -16.277 1.00 74.31 93 HIS A CA 1
ATOM 693 C C . HIS A 1 93 ? 3.886 1.310 -16.545 1.00 74.31 93 HIS A C 1
ATOM 695 O O . HIS A 1 93 ? 4.540 0.762 -15.664 1.00 74.31 93 HIS A O 1
ATOM 701 N N . ALA A 1 94 ? 3.814 0.800 -17.772 1.00 74.06 94 ALA A N 1
ATOM 702 C CA . ALA A 1 94 ? 4.594 -0.368 -18.160 1.00 74.06 94 ALA A CA 1
ATOM 703 C C . ALA A 1 94 ? 6.057 0.047 -18.361 1.00 74.06 94 ALA A C 1
ATOM 705 O O . ALA A 1 94 ? 6.381 0.727 -19.332 1.00 74.06 94 ALA A O 1
ATOM 706 N N . VAL A 1 95 ? 6.942 -0.357 -17.449 1.00 73.88 95 VAL A N 1
ATOM 707 C CA . VAL A 1 95 ? 8.383 -0.100 -17.569 1.00 73.88 95 VAL A CA 1
ATOM 708 C C . VAL A 1 95 ? 9.114 -1.366 -18.018 1.00 73.88 95 VAL A C 1
ATOM 710 O O . VAL A 1 95 ? 8.686 -2.479 -17.688 1.00 73.88 95 VAL A O 1
ATOM 713 N N . PRO A 1 96 ? 10.218 -1.233 -18.773 1.00 68.88 96 PRO A N 1
ATOM 714 C CA . PRO A 1 96 ? 11.082 -2.365 -19.073 1.00 68.88 96 PRO A CA 1
ATOM 715 C C . PRO A 1 96 ? 11.644 -2.935 -17.765 1.00 68.88 96 PRO A C 1
ATOM 717 O O . PRO A 1 96 ? 12.234 -2.216 -16.961 1.00 68.88 96 PRO A O 1
ATOM 720 N N . ASN A 1 97 ? 11.427 -4.229 -17.545 1.00 67.81 97 ASN A N 1
ATOM 721 C CA . ASN A 1 97 ? 11.872 -4.935 -16.356 1.00 67.81 97 ASN A CA 1
ATOM 722 C C . ASN A 1 97 ? 13.403 -5.100 -16.407 1.00 67.81 97 ASN A C 1
ATOM 724 O O . ASN A 1 97 ? 13.899 -5.822 -17.274 1.00 67.81 97 ASN A O 1
ATOM 728 N N . PRO A 1 98 ? 14.172 -4.501 -15.479 1.00 63.50 98 PRO A N 1
ATOM 729 C CA . PRO A 1 98 ? 15.627 -4.657 -15.462 1.00 63.50 98 PRO A CA 1
ATOM 730 C C . PRO A 1 98 ? 16.069 -6.098 -15.155 1.00 63.50 98 PRO A C 1
ATOM 732 O O . PRO A 1 98 ? 17.213 -6.456 -15.418 1.00 63.50 98 PRO A O 1
ATOM 735 N N . SER A 1 99 ? 15.180 -6.934 -14.610 1.00 61.84 99 SER A N 1
ATOM 736 C CA . SER A 1 99 ? 15.445 -8.332 -14.258 1.00 61.84 99 SER A CA 1
ATOM 737 C C . SER A 1 99 ? 15.081 -9.332 -15.363 1.00 61.84 99 SER A C 1
ATOM 739 O O . SER A 1 99 ? 15.297 -10.530 -15.192 1.00 61.84 99 SER A O 1
ATOM 741 N N . THR A 1 100 ? 14.508 -8.896 -16.489 1.00 57.31 100 THR A N 1
ATOM 742 C CA . THR A 1 100 ? 14.150 -9.787 -17.605 1.00 57.31 100 THR A CA 1
ATOM 743 C C . THR A 1 100 ? 14.390 -9.078 -18.931 1.00 57.31 100 THR A C 1
ATOM 745 O O . THR A 1 100 ? 13.665 -8.143 -19.263 1.00 57.31 100 THR A O 1
ATOM 748 N N . GLU A 1 101 ? 15.380 -9.533 -19.709 1.00 53.91 101 GLU A N 1
ATOM 749 C CA . GLU A 1 101 ? 15.639 -9.004 -21.055 1.00 53.91 101 GLU A CA 1
ATOM 750 C C . GLU A 1 101 ? 14.363 -9.092 -21.915 1.00 53.91 101 GLU A C 1
ATOM 752 O O . GLU A 1 101 ? 13.916 -10.176 -22.286 1.00 53.91 101 GLU A O 1
ATOM 757 N N . GLY A 1 102 ? 13.750 -7.937 -22.198 1.00 60.50 102 GLY A N 1
ATOM 758 C CA . GLY A 1 102 ? 12.569 -7.804 -23.060 1.00 60.50 102 GLY A CA 1
ATOM 759 C C . GLY A 1 102 ? 11.198 -7.920 -22.377 1.00 60.50 102 GLY A C 1
ATOM 760 O O . GLY A 1 102 ? 10.186 -7.807 -23.066 1.00 60.50 102 GLY A O 1
ATOM 761 N N . GLY A 1 103 ? 11.125 -8.114 -21.056 1.00 65.06 103 GLY A N 1
ATOM 762 C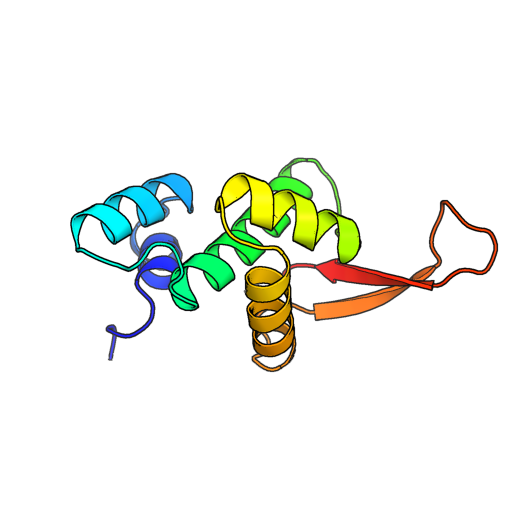 CA . GLY A 1 103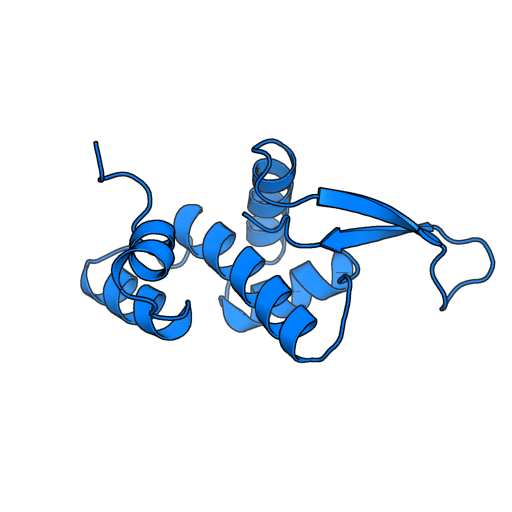 ? 9.851 -8.125 -20.326 1.00 65.06 103 GLY A CA 1
ATOM 763 C C . GLY A 1 103 ? 9.418 -6.720 -19.899 1.00 65.06 103 GLY A C 1
ATOM 764 O O . GLY A 1 103 ? 10.234 -5.957 -19.393 1.00 65.06 103 GLY A O 1
ATOM 765 N N . THR A 1 104 ? 8.141 -6.365 -20.047 1.00 70.25 104 THR A N 1
ATOM 766 C CA . THR A 1 104 ? 7.557 -5.177 -19.396 1.00 70.25 104 THR A CA 1
ATOM 767 C C . THR A 1 104 ? 6.853 -5.583 -18.111 1.00 70.25 104 THR A C 1
ATOM 769 O O . THR A 1 104 ? 6.079 -6.540 -18.118 1.00 70.25 104 THR A O 1
ATOM 772 N N . ILE A 1 105 ? 7.087 -4.846 -17.026 1.00 77.25 105 ILE A N 1
ATOM 773 C CA . ILE A 1 105 ? 6.374 -5.016 -15.758 1.00 77.25 105 ILE A CA 1
ATOM 774 C C . ILE A 1 105 ? 5.569 -3.743 -15.462 1.00 77.25 105 ILE A C 1
ATOM 776 O O . ILE A 1 105 ? 6.085 -2.642 -15.682 1.00 77.25 105 ILE A O 1
ATOM 780 N N . PRO A 1 106 ? 4.305 -3.846 -15.012 1.00 78.81 106 PRO A N 1
ATOM 781 C CA . PRO A 1 106 ? 3.577 -2.682 -14.524 1.00 78.81 106 PRO A CA 1
ATOM 782 C C . PRO A 1 106 ? 4.303 -2.116 -13.302 1.00 78.81 106 PRO A C 1
ATOM 784 O O . PRO A 1 106 ? 4.410 -2.767 -12.266 1.00 78.81 106 PRO A O 1
ATOM 787 N N . ALA A 1 107 ? 4.840 -0.912 -13.451 1.00 81.44 107 ALA A N 1
ATOM 788 C CA . ALA A 1 107 ? 5.362 -0.104 -12.369 1.00 81.44 107 ALA A CA 1
ATOM 789 C C . ALA A 1 107 ? 4.273 0.838 -11.880 1.00 81.44 107 ALA A C 1
ATOM 791 O O . ALA A 1 107 ? 3.608 1.507 -12.670 1.00 81.44 107 ALA A O 1
ATOM 792 N N . VAL A 1 108 ? 4.122 0.897 -10.567 1.00 82.81 108 VAL A N 1
ATOM 793 C CA . VAL A 1 108 ? 3.190 1.776 -9.881 1.00 82.81 108 VAL A CA 1
ATOM 794 C C . VAL A 1 108 ? 4.001 2.814 -9.122 1.00 82.81 108 VAL A C 1
ATOM 796 O O . VAL A 1 108 ? 4.960 2.480 -8.421 1.00 82.81 108 VAL A O 1
ATOM 799 N N . TYR A 1 109 ? 3.628 4.079 -9.269 1.00 79.81 109 TYR A N 1
ATOM 800 C CA . TYR A 1 109 ? 4.209 5.180 -8.511 1.00 79.81 109 TYR A CA 1
ATOM 801 C C . TYR A 1 109 ? 3.123 6.128 -8.011 1.00 79.81 109 TYR A C 1
ATOM 803 O O . TYR A 1 109 ? 2.035 6.236 -8.587 1.00 79.81 109 TYR A O 1
ATOM 811 N N . LEU A 1 110 ? 3.433 6.801 -6.903 1.00 75.38 110 LEU A N 1
ATOM 812 C CA . LEU A 1 110 ? 2.599 7.862 -6.356 1.00 75.38 110 LEU A CA 1
ATOM 813 C C . LEU A 1 110 ? 2.650 9.083 -7.262 1.00 75.38 110 LEU A C 1
ATOM 815 O O . LEU A 1 110 ? 3.721 9.503 -7.703 1.00 75.38 110 LEU A O 1
ATOM 819 N N . VAL A 1 111 ? 1.484 9.673 -7.497 1.00 66.06 111 VAL A N 1
ATOM 820 C CA . VAL A 1 111 ? 1.404 10.992 -8.114 1.00 66.06 111 VAL A CA 1
ATOM 821 C C . VAL A 1 111 ? 1.677 12.021 -7.017 1.00 66.06 111 VAL A C 1
ATOM 823 O O . VAL A 1 111 ? 0.963 12.014 -6.013 1.00 66.06 111 VAL A O 1
ATOM 826 N N . PRO A 1 112 ? 2.709 12.872 -7.152 1.00 55.31 112 PRO A N 1
ATOM 827 C CA . PRO A 1 112 ? 2.903 13.975 -6.223 1.00 55.31 112 PRO A CA 1
ATOM 828 C C . PRO A 1 112 ? 1.721 14.946 -6.343 1.00 55.31 112 PRO A C 1
ATOM 830 O O . PRO A 1 112 ? 1.363 15.342 -7.454 1.00 55.31 112 PRO A O 1
ATOM 833 N N . PHE A 1 113 ? 1.113 15.278 -5.203 1.00 52.22 113 PHE A N 1
ATOM 834 C CA . PHE A 1 113 ? 0.034 16.265 -5.090 1.00 52.22 113 PHE A CA 1
ATOM 835 C C . PHE A 1 113 ? 0.559 17.695 -5.267 1.00 52.22 113 PHE A C 1
ATOM 837 O O . PHE A 1 113 ? 1.673 17.978 -4.764 1.00 52.22 113 PHE A O 1
#

Sequence (113 aa):
MVRNEPYRLASDVWGIGFKTADTIAQAVGIPHDSPQRVRAGIQYTLSEAAENGHCYLPEPNLLVDAAEILGVPLDLVRGCLSELAGEEGVVCHAVPNPSTEGGTIPAVYLVPF

pLDDT: mean 78.15, std 12.24, range [40.09, 92.88]

Organism: NCBI:txid1076125